Protein AF-A0A2V6PIQ7-F1 (afdb_monomer_lite)

Radius of gyration: 27.8 Å; chains: 1; bounding box: 63×60×50 Å

Sequence (95 aa):
MDDQSHIVAAEAAVTAALEPPRRRFFSRQRKAQPPALPYCENCGAPMAGPFCAQCGQHAVDYRRSFRHVIVDILDSFLNWDSKFFATIGWLIARP

Structure (mmCIF, N/CA/C/O backbone):
data_AF-A0A2V6PIQ7-F1
#
_entry.id   AF-A0A2V6PIQ7-F1
#
loop_
_atom_site.group_PDB
_atom_site.id
_atom_site.type_symbol
_atom_site.label_atom_id
_atom_site.label_alt_id
_atom_site.label_comp_id
_atom_site.label_asym_id
_atom_site.label_entity_id
_atom_site.label_seq_id
_atom_site.pdbx_PDB_ins_code
_atom_site.Cartn_x
_atom_site.Cartn_y
_atom_site.Cartn_z
_atom_site.occupancy
_atom_site.B_iso_or_equiv
_atom_site.auth_seq_id
_atom_site.auth_comp_id
_atom_site.auth_asym_id
_atom_site.auth_atom_id
_atom_site.pdbx_PDB_model_num
ATOM 1 N N . MET A 1 1 ? 41.602 48.994 10.034 1.00 57.75 1 MET A N 1
ATOM 2 C CA . ME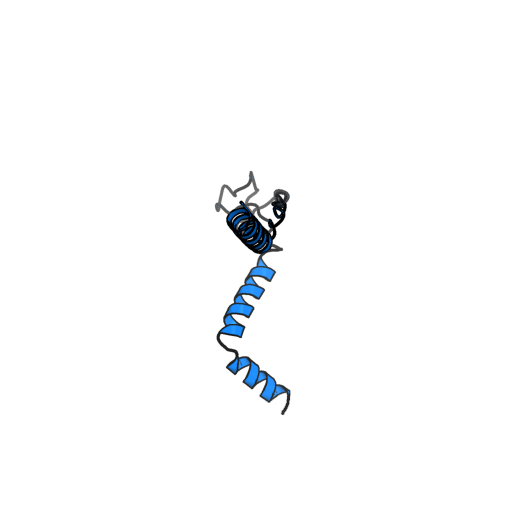T A 1 1 ? 41.236 47.768 10.778 1.00 57.75 1 MET A CA 1
ATOM 3 C C . MET A 1 1 ? 40.348 46.907 9.877 1.00 57.75 1 MET A C 1
ATOM 5 O O . MET A 1 1 ? 39.192 46.665 10.201 1.00 57.75 1 MET A O 1
ATOM 9 N N . ASP A 1 2 ? 40.870 46.493 8.719 1.00 63.31 2 ASP A N 1
ATOM 10 C CA . ASP A 1 2 ? 40.007 46.274 7.542 1.00 63.31 2 ASP A CA 1
ATOM 11 C C . ASP A 1 2 ? 40.113 44.848 6.978 1.00 63.31 2 ASP A C 1
ATOM 13 O O . ASP A 1 2 ? 39.192 44.365 6.338 1.00 63.31 2 ASP A O 1
ATOM 17 N N . ASP A 1 3 ? 41.185 44.118 7.283 1.00 65.94 3 ASP A N 1
ATOM 18 C CA . ASP A 1 3 ? 41.392 42.762 6.758 1.00 65.94 3 ASP A CA 1
ATOM 19 C C . ASP A 1 3 ? 40.455 41.731 7.423 1.00 65.94 3 ASP A C 1
ATOM 21 O O . ASP A 1 3 ? 39.758 40.967 6.758 1.00 65.94 3 ASP A O 1
ATOM 25 N N . GLN A 1 4 ? 40.321 41.799 8.754 1.00 71.56 4 GLN A N 1
ATOM 26 C CA . GLN A 1 4 ? 39.459 40.897 9.5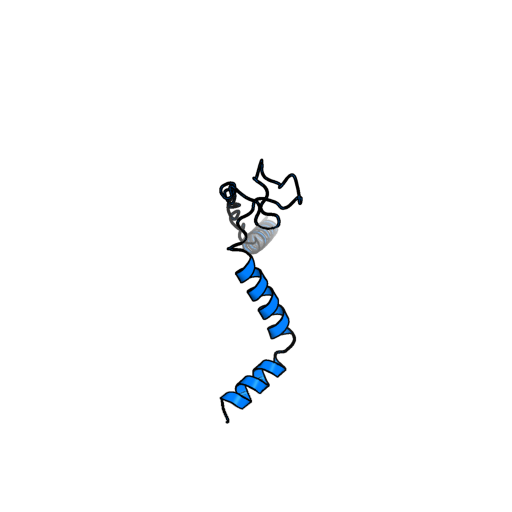24 1.00 71.56 4 GLN A CA 1
ATOM 27 C C . GLN A 1 4 ? 37.971 41.043 9.153 1.00 71.56 4 GLN A C 1
ATOM 29 O O . GLN A 1 4 ? 37.236 40.057 9.155 1.00 71.56 4 GLN A O 1
ATOM 34 N N . SER A 1 5 ? 37.506 42.255 8.827 1.00 72.62 5 SER A N 1
ATOM 35 C CA . SER A 1 5 ? 36.104 42.493 8.455 1.00 72.62 5 SER A CA 1
ATOM 36 C C . SER A 1 5 ? 35.781 41.955 7.060 1.00 72.62 5 SER A C 1
ATOM 38 O O . SER A 1 5 ? 34.687 41.425 6.856 1.00 72.62 5 SER A O 1
ATOM 40 N N . HIS A 1 6 ? 36.734 42.014 6.125 1.00 69.62 6 HIS A N 1
ATOM 41 C CA . HIS A 1 6 ? 36.592 41.407 4.802 1.00 69.62 6 HIS A CA 1
ATOM 42 C C . HIS A 1 6 ? 36.561 39.876 4.862 1.00 69.62 6 HIS A C 1
ATOM 44 O O . HIS A 1 6 ? 35.748 39.264 4.167 1.00 69.62 6 HIS A O 1
ATOM 50 N N . ILE A 1 7 ? 37.372 39.264 5.731 1.00 72.94 7 ILE A N 1
ATOM 51 C CA . ILE A 1 7 ? 37.371 37.807 5.932 1.00 72.94 7 ILE A CA 1
ATOM 52 C C . ILE A 1 7 ? 36.027 37.349 6.517 1.00 72.94 7 ILE A C 1
ATOM 54 O O . ILE A 1 7 ? 35.388 36.459 5.959 1.00 72.94 7 ILE A O 1
ATOM 58 N N . VAL A 1 8 ? 35.526 38.024 7.558 1.00 77.38 8 VAL A N 1
ATOM 59 C CA . VAL A 1 8 ? 34.227 37.692 8.176 1.00 77.38 8 VAL A CA 1
ATOM 60 C C . VAL A 1 8 ? 33.065 37.860 7.187 1.00 77.38 8 VAL A C 1
ATOM 62 O O . VAL A 1 8 ? 32.142 37.044 7.166 1.00 77.38 8 VAL A O 1
ATOM 65 N N . ALA A 1 9 ? 33.105 38.884 6.329 1.00 74.81 9 ALA A N 1
ATOM 66 C CA . ALA A 1 9 ? 32.088 39.086 5.298 1.00 74.81 9 ALA A CA 1
ATOM 67 C C . ALA A 1 9 ? 32.117 37.986 4.220 1.00 74.81 9 ALA A C 1
ATOM 69 O O . ALA A 1 9 ? 31.060 37.527 3.780 1.00 74.81 9 ALA A O 1
ATOM 70 N N . ALA A 1 10 ? 33.310 37.537 3.818 1.00 76.44 10 ALA A N 1
ATOM 71 C CA . ALA A 1 10 ? 33.468 36.446 2.860 1.00 76.44 10 ALA A CA 1
ATOM 72 C C . ALA A 1 10 ? 32.957 35.113 3.432 1.00 76.44 10 ALA A C 1
ATOM 74 O O . ALA A 1 10 ? 32.219 34.393 2.758 1.00 76.44 10 ALA A O 1
ATOM 75 N N . GLU A 1 11 ? 33.270 34.811 4.692 1.00 74.88 11 GLU A N 1
ATOM 76 C CA . GLU A 1 11 ? 32.803 33.595 5.368 1.00 74.88 11 GLU A CA 1
ATOM 77 C C . GLU A 1 11 ? 31.280 33.588 5.570 1.00 74.88 11 GLU A C 1
ATOM 79 O O . GLU A 1 11 ? 30.620 32.567 5.340 1.00 74.88 11 GLU A O 1
ATOM 84 N N . ALA A 1 12 ? 30.687 34.736 5.913 1.00 78.62 12 ALA A N 1
ATOM 85 C CA . ALA A 1 12 ? 29.236 34.882 6.005 1.00 78.62 12 ALA A CA 1
ATOM 86 C C . ALA A 1 12 ? 28.548 34.669 4.643 1.00 78.62 12 ALA A C 1
ATOM 88 O O . ALA A 1 12 ? 27.508 34.010 4.571 1.00 78.62 12 ALA A O 1
ATOM 89 N N . ALA A 1 13 ? 29.147 35.164 3.554 1.00 75.62 13 ALA A N 1
ATOM 90 C CA . ALA A 1 13 ? 28.623 34.980 2.202 1.00 75.62 13 ALA A CA 1
ATOM 91 C C . ALA A 1 13 ? 28.691 33.514 1.739 1.00 75.62 13 ALA A C 1
ATOM 93 O O . ALA A 1 13 ? 27.726 33.010 1.161 1.00 75.62 13 ALA A O 1
ATOM 94 N N . VAL A 1 14 ? 29.787 32.805 2.036 1.00 78.19 14 VAL A N 1
ATOM 95 C CA . VAL A 1 14 ? 29.921 31.365 1.740 1.00 78.19 14 VAL A CA 1
ATOM 96 C C . VAL A 1 14 ? 28.905 30.549 2.541 1.00 78.19 14 VAL A C 1
ATOM 98 O O . VAL A 1 14 ? 28.267 29.649 1.994 1.00 78.19 14 VAL A O 1
ATOM 101 N N . THR A 1 15 ? 28.692 30.901 3.810 1.00 77.25 15 THR A N 1
ATOM 102 C CA . THR A 1 15 ? 27.713 30.227 4.676 1.00 77.25 15 THR A CA 1
ATOM 103 C C . THR A 1 15 ? 26.283 30.417 4.165 1.00 77.25 15 THR A C 1
ATOM 105 O O . THR A 1 15 ? 25.528 29.450 4.109 1.00 77.25 15 THR A O 1
ATOM 108 N N . ALA A 1 16 ? 25.927 31.625 3.715 1.00 72.06 16 ALA A N 1
ATOM 109 C CA . ALA A 1 16 ? 24.617 31.907 3.124 1.00 72.06 16 ALA A CA 1
ATOM 110 C C . ALA A 1 16 ? 24.410 31.197 1.772 1.00 72.06 16 ALA A C 1
ATOM 112 O O . ALA A 1 16 ? 23.313 30.727 1.476 1.00 72.06 16 ALA A O 1
ATOM 113 N N . ALA A 1 17 ? 25.459 31.075 0.952 1.00 73.44 17 ALA A N 1
ATOM 114 C CA . ALA A 1 17 ? 25.387 30.384 -0.339 1.00 73.44 17 ALA A CA 1
ATOM 115 C C . ALA A 1 17 ? 25.238 28.858 -0.202 1.00 73.44 17 ALA A C 1
ATOM 117 O O . ALA A 1 17 ? 24.671 28.212 -1.084 1.00 73.44 17 ALA A O 1
ATOM 118 N N . LEU A 1 18 ? 25.734 28.284 0.898 1.00 72.81 18 LEU A N 1
ATOM 119 C CA . LEU A 1 18 ? 25.609 26.859 1.206 1.00 72.81 18 LEU A CA 1
ATOM 120 C C . LEU A 1 18 ? 24.320 26.509 1.962 1.00 72.81 18 LEU A C 1
ATOM 122 O O . LEU A 1 18 ? 24.103 25.327 2.243 1.00 72.81 18 LEU A O 1
ATOM 126 N N . GLU A 1 19 ? 23.451 27.477 2.281 1.00 61.97 19 GLU A N 1
ATOM 127 C CA . GLU A 1 19 ? 22.170 27.157 2.908 1.00 61.97 19 GLU A CA 1
ATOM 128 C C . GLU A 1 19 ? 21.322 26.299 1.951 1.00 61.97 19 GLU A C 1
ATOM 130 O O . GLU A 1 19 ? 20.939 26.754 0.866 1.00 61.97 19 GLU A O 1
ATOM 135 N N . PRO A 1 20 ? 20.995 25.044 2.320 1.00 64.25 20 PRO A N 1
ATOM 136 C CA . PRO A 1 20 ? 20.137 24.217 1.494 1.00 64.25 20 PRO A CA 1
ATOM 137 C C . PRO A 1 20 ? 18.770 24.899 1.396 1.00 64.25 20 PRO A C 1
ATOM 139 O O . PRO A 1 20 ? 18.292 25.458 2.392 1.00 64.25 20 PRO A O 1
ATOM 142 N N . PRO A 1 21 ? 18.092 24.841 0.235 1.00 64.38 21 PRO A N 1
ATOM 143 C CA . PRO A 1 21 ? 16.765 25.416 0.110 1.00 64.38 21 PRO A CA 1
ATOM 144 C C . PRO A 1 21 ? 15.899 24.826 1.219 1.00 64.38 21 PRO A C 1
ATOM 146 O O . PRO A 1 21 ? 15.719 23.605 1.282 1.00 64.38 21 PRO A O 1
ATOM 149 N N . ARG A 1 22 ? 15.392 25.690 2.113 1.00 63.31 22 ARG A N 1
ATOM 150 C CA . ARG A 1 22 ? 14.386 25.333 3.117 1.00 63.31 22 ARG A CA 1
ATOM 151 C C . ARG A 1 22 ? 13.235 24.694 2.355 1.00 63.31 22 ARG A C 1
ATOM 153 O O . ARG A 1 22 ? 12.399 25.398 1.788 1.00 63.31 22 ARG A O 1
ATOM 160 N N . ARG A 1 23 ? 13.239 23.357 2.279 1.00 62.69 23 ARG A N 1
ATOM 161 C CA . ARG A 1 23 ? 12.201 22.569 1.620 1.00 62.69 23 ARG A CA 1
ATOM 162 C C . ARG A 1 23 ? 10.907 22.996 2.281 1.00 62.69 23 ARG A C 1
ATOM 164 O O . ARG A 1 23 ? 10.673 22.670 3.444 1.00 62.69 23 ARG A O 1
ATOM 171 N N . ARG A 1 24 ? 10.119 23.795 1.552 1.00 61.12 24 ARG A N 1
ATOM 172 C CA . ARG A 1 24 ? 8.766 24.175 1.944 1.00 61.12 24 ARG A CA 1
ATOM 173 C C . ARG A 1 24 ? 8.110 22.897 2.419 1.00 61.12 24 ARG A C 1
ATOM 175 O O . ARG A 1 24 ? 8.067 21.930 1.659 1.00 61.12 24 ARG A O 1
ATOM 182 N N . PHE A 1 25 ? 7.714 22.900 3.690 1.00 58.78 25 PHE A N 1
ATOM 183 C CA . PHE A 1 25 ? 6.956 21.839 4.325 1.00 58.78 25 PHE A CA 1
ATOM 184 C C . PHE A 1 25 ? 5.943 21.342 3.306 1.00 58.78 25 PHE A C 1
ATOM 186 O O . PHE A 1 25 ? 4.991 22.056 2.990 1.00 58.78 25 PHE A O 1
ATOM 193 N N . PHE A 1 26 ? 6.190 20.154 2.746 1.00 57.50 26 PHE A N 1
ATOM 194 C CA . PHE A 1 26 ? 5.171 19.441 2.007 1.00 57.50 26 PHE A CA 1
ATOM 195 C C . PHE A 1 26 ? 4.019 19.344 2.985 1.00 57.50 26 PHE A C 1
ATOM 197 O O . PHE A 1 26 ? 4.116 18.657 4.004 1.00 57.50 26 PHE A O 1
ATOM 204 N N . SER A 1 27 ? 2.986 20.144 2.725 1.00 62.41 27 SER A N 1
ATOM 205 C CA . SER A 1 27 ? 1.746 20.139 3.469 1.00 62.41 27 SER A CA 1
ATOM 206 C C . SER A 1 27 ? 1.345 18.681 3.557 1.00 62.41 27 SER A C 1
ATOM 208 O O . SER A 1 27 ? 1.047 18.061 2.533 1.00 62.41 27 SER A O 1
ATOM 210 N N . ARG A 1 28 ? 1.458 18.114 4.757 1.00 59.53 28 ARG A N 1
ATOM 211 C CA . ARG A 1 28 ? 1.117 16.730 5.048 1.00 59.53 28 ARG A CA 1
ATOM 212 C C . ARG A 1 28 ? -0.363 16.619 4.717 1.00 59.53 28 ARG A C 1
ATOM 214 O O . ARG A 1 28 ? -1.200 17.015 5.523 1.00 59.53 28 ARG A O 1
ATOM 221 N N . GLN A 1 29 ? -0.674 16.212 3.486 1.00 63.28 29 GLN A N 1
ATOM 222 C CA . GLN A 1 29 ? -2.038 16.011 3.031 1.00 63.28 29 GLN A CA 1
ATOM 223 C C . GLN A 1 29 ? -2.615 14.969 3.979 1.00 63.28 29 GLN A C 1
ATOM 225 O O . GLN A 1 29 ? -2.270 13.789 3.907 1.00 63.28 29 GLN A O 1
ATOM 230 N N . ARG A 1 30 ? -3.432 15.422 4.935 1.00 59.44 30 ARG A N 1
ATOM 231 C CA . ARG A 1 30 ? -4.253 14.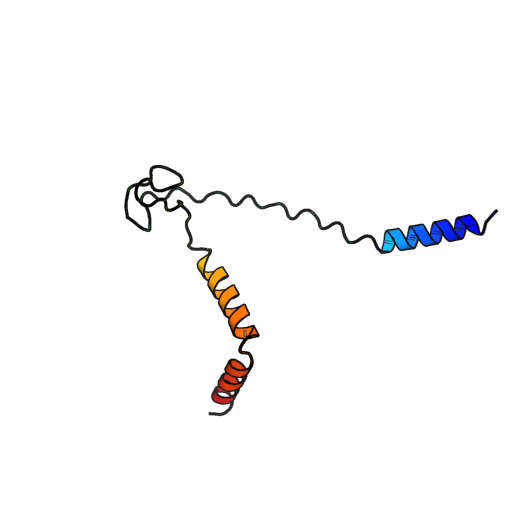545 5.758 1.00 59.44 30 ARG A CA 1
ATOM 232 C C . ARG A 1 30 ? -5.210 13.878 4.782 1.00 59.44 30 ARG A C 1
ATOM 234 O O . ARG A 1 30 ? -6.209 14.475 4.397 1.00 59.44 30 ARG A O 1
ATOM 241 N N . LYS A 1 31 ? -4.833 12.691 4.295 1.00 57.03 31 LYS A N 1
ATOM 242 C CA . LYS A 1 31 ? -5.708 11.846 3.484 1.00 57.03 31 LYS A CA 1
ATOM 243 C C . LYS A 1 31 ? -6.983 11.654 4.301 1.00 57.03 31 LYS A C 1
ATOM 245 O O . LYS A 1 31 ? -6.923 11.099 5.395 1.00 57.03 31 LYS A O 1
ATOM 250 N N . ALA A 1 32 ? -8.091 12.201 3.805 1.00 59.91 32 ALA A N 1
ATOM 251 C CA . ALA A 1 32 ? -9.404 12.001 4.392 1.00 59.91 32 ALA A CA 1
ATOM 252 C C . ALA A 1 32 ? -9.669 10.495 4.468 1.00 59.91 32 ALA A C 1
ATOM 254 O O . ALA A 1 32 ? -9.370 9.760 3.522 1.00 59.91 32 ALA A O 1
ATOM 255 N N . GLN A 1 33 ? -10.153 10.038 5.618 1.00 60.31 33 GLN A N 1
ATOM 256 C CA . GLN A 1 33 ? -10.445 8.629 5.831 1.00 60.31 33 GLN A CA 1
ATOM 257 C C . GLN A 1 33 ? -11.602 8.237 4.894 1.00 60.31 33 GLN A C 1
ATOM 259 O O . GLN A 1 33 ? -12.581 8.985 4.822 1.00 60.31 33 GLN A O 1
ATOM 264 N N . PRO A 1 34 ? -11.473 7.150 4.111 1.00 59.09 34 PRO A N 1
ATOM 265 C CA . PRO A 1 34 ? -12.517 6.739 3.181 1.00 59.09 34 PRO A CA 1
ATOM 266 C C . PRO A 1 34 ? -13.826 6.433 3.930 1.00 59.09 34 PRO A C 1
ATOM 268 O O . PRO A 1 34 ? -13.790 6.129 5.126 1.00 59.09 34 PRO A O 1
ATOM 271 N N . PRO A 1 35 ? -14.982 6.544 3.253 1.00 62.81 35 PRO A N 1
ATOM 272 C CA . PRO A 1 35 ? -16.275 6.256 3.863 1.00 62.81 35 PRO A CA 1
ATOM 273 C C . PRO A 1 35 ? -16.310 4.819 4.395 1.00 62.81 35 PRO A C 1
ATOM 275 O O . PRO A 1 35 ? -15.766 3.906 3.773 1.00 62.81 35 PRO A O 1
ATOM 278 N N . ALA A 1 36 ? -16.950 4.618 5.547 1.00 65.44 36 ALA A N 1
ATOM 279 C CA . ALA A 1 36 ? -17.114 3.293 6.129 1.00 65.44 36 ALA A CA 1
ATOM 280 C C . ALA A 1 36 ? -17.942 2.411 5.178 1.00 65.44 36 ALA A C 1
ATOM 282 O O . ALA A 1 36 ? -19.103 2.712 4.897 1.00 65.44 36 ALA A O 1
ATOM 283 N N . LEU A 1 37 ? -17.337 1.340 4.658 1.00 71.00 37 LEU A N 1
ATOM 284 C CA . LEU A 1 37 ? -18.044 0.346 3.848 1.00 71.00 37 LEU A CA 1
ATOM 285 C C . LEU A 1 37 ? -19.089 -0.375 4.726 1.00 71.00 37 LEU A C 1
ATOM 287 O O . LEU A 1 37 ? -18.799 -0.654 5.888 1.00 71.00 37 LEU A O 1
ATOM 291 N N . PRO A 1 38 ? -20.286 -0.707 4.206 1.00 78.75 38 PRO A N 1
ATOM 292 C CA . PRO A 1 38 ? -21.343 -1.351 4.998 1.00 78.75 38 PRO A CA 1
ATOM 293 C C . PRO A 1 38 ? -20.983 -2.779 5.442 1.00 78.75 38 PRO A C 1
ATOM 295 O O . PRO A 1 38 ? -21.444 -3.238 6.486 1.00 78.75 38 PRO A O 1
ATOM 298 N N . TYR A 1 39 ? -20.122 -3.463 4.682 1.00 84.31 39 TYR A N 1
ATOM 299 C CA . TYR A 1 39 ? -19.668 -4.828 4.946 1.00 84.31 39 TYR 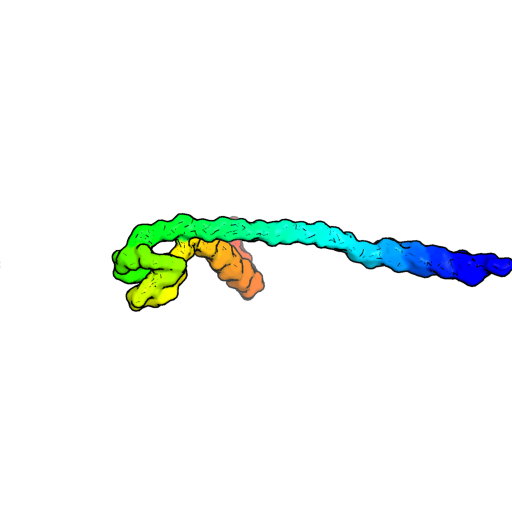A CA 1
ATOM 300 C C . TYR A 1 39 ? -18.144 -4.921 4.842 1.00 84.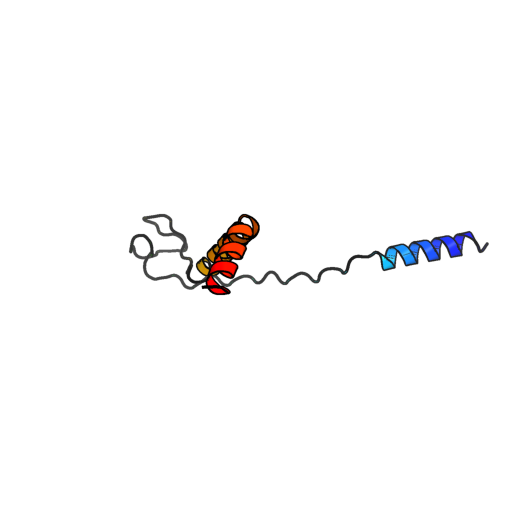31 39 TYR A C 1
ATOM 302 O O . TYR A 1 39 ? -17.510 -4.175 4.094 1.00 84.31 39 TYR A O 1
ATOM 310 N N . CYS A 1 40 ? -17.551 -5.840 5.601 1.00 86.38 40 CYS A N 1
ATOM 311 C CA . CYS A 1 40 ? -16.123 -6.136 5.544 1.00 86.38 40 CYS A CA 1
ATOM 312 C C . CYS A 1 40 ? -15.759 -6.889 4.250 1.00 86.38 40 CYS A C 1
ATOM 314 O O . CYS A 1 40 ? -16.390 -7.895 3.934 1.00 86.38 40 CYS A O 1
ATOM 316 N N . GLU A 1 41 ? -14.710 -6.460 3.539 1.00 82.00 41 GLU A N 1
ATOM 317 C CA . GLU A 1 41 ? -14.276 -7.108 2.287 1.00 82.00 41 GLU A CA 1
ATOM 318 C C . GLU A 1 41 ? -13.657 -8.504 2.483 1.00 82.00 41 GLU A C 1
ATOM 320 O O . GLU A 1 41 ? -13.688 -9.308 1.557 1.00 82.00 41 GLU A O 1
ATOM 325 N N . ASN A 1 42 ? -13.109 -8.820 3.662 1.00 81.75 42 ASN A N 1
ATOM 326 C CA . ASN A 1 42 ? -12.519 -10.135 3.937 1.00 81.75 42 ASN A CA 1
ATOM 327 C C . ASN A 1 42 ? -13.545 -11.175 4.420 1.00 81.75 42 ASN A C 1
ATOM 329 O O . ASN A 1 42 ? -13.474 -12.332 4.022 1.00 81.75 42 ASN A O 1
ATOM 333 N N . CYS A 1 43 ? -14.494 -10.794 5.287 1.00 87.31 43 CYS A N 1
ATOM 334 C CA . CYS A 1 43 ? -15.416 -11.755 5.919 1.00 87.31 43 CYS A CA 1
ATOM 335 C C . CYS A 1 43 ? -16.911 -11.484 5.696 1.00 87.31 43 CYS A C 1
ATOM 337 O O . CYS A 1 43 ? -17.737 -12.274 6.144 1.00 87.31 43 CYS A O 1
ATOM 339 N N . GLY A 1 44 ? -17.286 -10.376 5.054 1.00 85.25 44 GLY A N 1
ATOM 340 C CA . GLY A 1 44 ? -18.685 -10.038 4.763 1.00 85.25 44 GLY A CA 1
ATOM 341 C C . GLY A 1 44 ? -19.527 -9.593 5.966 1.00 85.25 44 GLY A C 1
ATOM 342 O O . GLY A 1 44 ? -20.687 -9.231 5.789 1.00 85.25 44 GLY A O 1
ATOM 343 N N . ALA A 1 45 ? -18.977 -9.581 7.185 1.00 86.56 45 ALA A N 1
ATOM 344 C CA . ALA A 1 45 ? -19.694 -9.123 8.375 1.00 86.56 45 ALA A CA 1
ATOM 345 C C . ALA A 1 45 ? -20.037 -7.618 8.297 1.00 86.56 45 ALA A C 1
ATOM 347 O O . ALA A 1 45 ? -19.256 -6.851 7.717 1.00 86.56 45 ALA A O 1
ATOM 348 N N . PRO A 1 46 ? -21.160 -7.170 8.897 1.00 85.94 46 PRO A N 1
ATOM 349 C CA . PRO A 1 46 ? -21.512 -5.754 8.944 1.00 85.94 46 PRO A CA 1
ATOM 350 C C . PRO A 1 46 ? -20.434 -4.967 9.694 1.00 85.94 46 PRO A C 1
ATOM 352 O O . PRO A 1 46 ? -19.972 -5.383 10.763 1.00 85.94 46 PRO A O 1
ATOM 355 N N . MET A 1 47 ? -20.006 -3.835 9.135 1.00 80.00 47 MET A N 1
ATOM 356 C CA . MET A 1 47 ? -18.995 -3.007 9.789 1.00 80.00 47 MET A CA 1
ATOM 357 C C . MET A 1 47 ? -19.612 -2.113 10.860 1.00 80.00 47 MET A C 1
ATOM 359 O O . MET A 1 47 ? -20.560 -1.377 10.613 1.00 80.00 47 MET A O 1
ATOM 363 N N . ALA A 1 48 ? -19.023 -2.167 12.054 1.00 77.38 48 ALA A N 1
ATOM 364 C CA . ALA A 1 48 ? -19.446 -1.399 13.224 1.00 77.38 48 ALA A CA 1
ATOM 365 C C . ALA A 1 48 ? -18.469 -0.260 13.584 1.00 77.38 48 ALA A C 1
ATOM 367 O O . ALA A 1 48 ? -18.627 0.385 14.618 1.00 77.38 48 ALA A O 1
ATOM 368 N N . GLY A 1 49 ? -17.435 -0.016 12.769 1.00 77.44 49 GLY A N 1
ATOM 369 C CA . GLY A 1 49 ? -16.391 0.964 13.064 1.00 77.44 49 GLY A CA 1
ATOM 370 C C . GLY A 1 49 ? -15.193 0.880 12.108 1.00 77.44 49 GLY A C 1
ATOM 371 O O . GLY A 1 49 ? -15.306 0.285 11.037 1.00 77.44 49 GLY A O 1
ATOM 372 N N . PRO A 1 50 ? -14.034 1.458 12.480 1.00 78.88 50 PRO A N 1
ATOM 373 C CA . PRO A 1 50 ? -12.832 1.455 11.643 1.00 78.88 50 PRO A CA 1
ATOM 374 C C . PRO A 1 50 ? -12.195 0.068 11.501 1.00 78.88 50 PRO A C 1
ATOM 376 O O . PRO A 1 50 ? -11.436 -0.147 10.565 1.00 78.88 50 PRO A O 1
ATOM 379 N N . PHE A 1 51 ? -12.496 -0.874 12.394 1.00 81.81 51 PHE A N 1
ATOM 380 C CA . PHE A 1 51 ? -12.042 -2.260 12.314 1.00 81.81 51 PHE A CA 1
ATOM 381 C C . PHE A 1 51 ? -13.237 -3.210 12.366 1.00 81.81 51 PHE A C 1
ATOM 383 O O . PHE A 1 51 ? -14.220 -2.957 13.067 1.00 81.81 51 PHE A O 1
ATOM 390 N N . CYS A 1 52 ? -13.143 -4.327 11.649 1.00 87.38 52 CYS A N 1
ATOM 391 C CA . CYS A 1 52 ? -14.136 -5.389 11.715 1.00 87.38 52 CYS A CA 1
ATOM 392 C C . CYS A 1 52 ? -14.038 -6.149 13.050 1.00 87.38 52 CYS A C 1
ATOM 394 O O . CYS A 1 52 ? -12.981 -6.681 13.382 1.00 87.38 52 CYS A O 1
ATOM 396 N N . ALA A 1 53 ? -15.154 -6.281 13.772 1.00 86.25 53 ALA A N 1
ATOM 397 C CA . ALA A 1 53 ? -15.224 -7.029 15.033 1.00 86.25 53 ALA A CA 1
ATOM 398 C C . ALA A 1 53 ? -15.058 -8.556 14.872 1.00 86.25 53 ALA A C 1
ATOM 400 O O . ALA A 1 53 ? -14.830 -9.250 15.856 1.00 86.25 53 ALA A O 1
ATOM 401 N N . GLN A 1 54 ? -15.194 -9.083 13.650 1.00 86.88 54 GLN A N 1
ATOM 402 C CA . GLN A 1 54 ? -15.080 -10.517 13.362 1.00 86.88 54 GLN A CA 1
ATOM 403 C C . GLN A 1 54 ? -13.665 -10.919 12.923 1.00 86.88 54 GLN A C 1
ATOM 405 O O . GLN A 1 54 ? -13.135 -11.907 13.414 1.00 86.88 54 GLN A O 1
ATOM 410 N N . CYS A 1 55 ? -13.046 -10.172 12.000 1.00 87.50 55 CYS A N 1
ATOM 411 C CA . CYS A 1 55 ? -11.755 -10.546 11.401 1.00 87.50 55 CYS A CA 1
ATOM 412 C C . CYS A 1 55 ? -10.617 -9.545 11.664 1.00 87.50 55 CYS A C 1
ATOM 414 O O . CYS A 1 55 ? -9.482 -9.801 11.271 1.00 87.50 55 CYS A O 1
ATOM 416 N N . GLY A 1 56 ? -10.904 -8.392 12.277 1.00 83.25 56 GLY A N 1
ATOM 417 C CA . GLY A 1 56 ? -9.906 -7.364 12.582 1.00 83.25 56 GLY A CA 1
ATOM 418 C C . GLY A 1 56 ? -9.434 -6.519 11.390 1.00 83.25 56 GLY A C 1
ATOM 419 O O . GLY A 1 56 ? -8.564 -5.671 11.569 1.00 83.25 56 GLY A O 1
ATOM 420 N N . GLN A 1 57 ? -9.985 -6.699 10.181 1.00 82.31 57 GLN A N 1
ATOM 421 C CA . GLN A 1 57 ? -9.598 -5.889 9.017 1.00 82.31 57 GLN A CA 1
ATOM 422 C C . GLN A 1 57 ? -9.999 -4.419 9.207 1.00 82.31 57 GLN A C 1
ATOM 424 O O . GLN A 1 57 ? -11.122 -4.125 9.618 1.00 82.31 57 GLN A O 1
ATOM 429 N N . HIS A 1 58 ? -9.091 -3.497 8.871 1.00 81.12 58 HIS A N 1
ATOM 430 C CA . HIS A 1 58 ? -9.370 -2.062 8.880 1.00 81.12 58 HIS A CA 1
ATOM 431 C C . HIS A 1 58 ? -10.215 -1.655 7.659 1.00 81.12 58 HIS A C 1
ATOM 433 O O . HIS A 1 58 ? -9.964 -2.115 6.543 1.00 81.12 58 HIS A O 1
ATOM 439 N N . ALA A 1 59 ? -11.182 -0.765 7.869 1.00 70.44 59 ALA A N 1
ATOM 440 C CA . ALA A 1 59 ? -12.124 -0.226 6.892 1.00 70.44 59 ALA A CA 1
ATOM 441 C C . ALA A 1 59 ? -11.440 0.743 5.906 1.00 70.44 59 ALA A C 1
ATOM 443 O O . ALA A 1 59 ? -11.718 1.942 5.891 1.00 70.44 59 ALA A O 1
ATOM 444 N N . VAL A 1 60 ? -10.484 0.250 5.115 1.00 66.75 60 VAL A N 1
ATOM 445 C CA . VAL A 1 60 ? -9.790 1.037 4.085 1.00 66.75 60 VAL A CA 1
ATOM 446 C C . VAL A 1 60 ? -10.177 0.520 2.717 1.00 66.75 60 VAL A C 1
ATOM 448 O O . VAL A 1 60 ? -9.973 -0.649 2.415 1.00 66.75 60 VAL A O 1
ATOM 451 N N . ASP A 1 61 ? -10.648 1.419 1.864 1.00 62.50 61 ASP A N 1
ATOM 452 C CA . ASP A 1 61 ? -10.790 1.157 0.439 1.00 62.50 61 ASP A CA 1
ATOM 453 C C . ASP A 1 61 ? -9.382 1.050 -0.192 1.00 62.50 61 ASP A C 1
ATOM 455 O O . ASP A 1 61 ? -8.703 2.047 -0.470 1.00 62.50 61 ASP A O 1
ATOM 459 N N . TYR A 1 62 ? -8.880 -0.182 -0.330 1.00 56.94 62 TYR A N 1
ATOM 460 C CA . TYR A 1 62 ? -7.516 -0.489 -0.790 1.00 56.94 62 TYR A CA 1
ATOM 461 C C . TYR A 1 62 ? -7.311 -0.276 -2.300 1.00 56.94 62 TYR A C 1
ATOM 463 O O . TYR A 1 62 ? -6.196 -0.459 -2.806 1.00 56.94 62 TYR A O 1
ATOM 471 N N . ARG A 1 63 ? -8.341 0.166 -3.039 1.00 55.97 63 ARG A N 1
ATOM 472 C CA . ARG A 1 63 ? -8.332 0.297 -4.510 1.00 55.97 63 ARG A CA 1
ATOM 473 C C . ARG A 1 63 ? -7.246 1.231 -5.069 1.00 55.97 63 ARG A C 1
ATOM 475 O O . ARG A 1 63 ? -7.003 1.210 -6.274 1.00 55.97 63 ARG A O 1
ATOM 482 N N . ARG A 1 64 ? -6.533 2.006 -4.235 1.00 55.12 64 ARG A N 1
ATOM 483 C CA . ARG A 1 64 ? -5.355 2.809 -4.642 1.00 55.12 64 ARG A CA 1
ATOM 484 C C . ARG A 1 64 ? -3.979 2.247 -4.257 1.00 55.12 64 ARG A C 1
ATOM 486 O O . ARG A 1 64 ? -2.997 2.749 -4.797 1.00 55.12 64 ARG A O 1
ATOM 493 N N . SER A 1 65 ? -3.871 1.224 -3.406 1.00 59.31 65 SER A N 1
ATOM 494 C CA . SER A 1 65 ? -2.559 0.692 -2.982 1.00 59.31 65 SER A CA 1
ATOM 495 C C . SER A 1 65 ? -1.967 -0.337 -3.947 1.00 59.31 65 SER A C 1
ATOM 497 O O . SER A 1 65 ? -0.751 -0.383 -4.097 1.00 59.31 65 SER A O 1
ATOM 499 N N . PHE A 1 66 ? -2.792 -1.109 -4.665 1.00 63.16 66 PHE A N 1
ATOM 500 C CA . PHE A 1 66 ? -2.291 -2.177 -5.545 1.00 63.16 66 PHE A CA 1
ATOM 501 C C . PHE A 1 66 ? -1.363 -1.676 -6.657 1.00 63.16 66 PHE A C 1
ATOM 503 O O . PHE A 1 66 ? -0.338 -2.292 -6.918 1.00 63.16 66 PHE A O 1
ATOM 510 N N . ARG A 1 67 ? -1.672 -0.534 -7.287 1.00 64.31 67 ARG A N 1
ATOM 511 C CA . ARG A 1 67 ? -0.801 0.033 -8.332 1.00 64.31 67 ARG A CA 1
ATOM 512 C C . ARG A 1 67 ? 0.572 0.434 -7.803 1.00 64.31 67 ARG A C 1
ATOM 514 O O . ARG A 1 67 ? 1.548 0.246 -8.510 1.00 64.31 67 ARG A O 1
ATOM 521 N N . HIS A 1 68 ? 0.640 0.983 -6.592 1.00 65.06 68 HIS A N 1
ATOM 522 C CA . HIS A 1 68 ? 1.914 1.391 -6.000 1.00 65.06 68 HIS A CA 1
ATOM 523 C C . HIS A 1 68 ? 2.774 0.170 -5.669 1.00 65.06 68 HIS A C 1
ATOM 525 O O . HIS A 1 68 ? 3.935 0.125 -6.044 1.00 65.06 68 HIS A O 1
ATOM 531 N N . VAL A 1 69 ? 2.159 -0.865 -5.090 1.00 72.81 69 VAL A N 1
ATOM 532 C CA . VAL A 1 69 ? 2.840 -2.129 -4.782 1.00 72.81 69 VAL A CA 1
ATOM 533 C C . VAL A 1 69 ? 3.349 -2.816 -6.052 1.00 72.81 69 VAL A C 1
ATOM 535 O O . VAL A 1 69 ? 4.477 -3.288 -6.078 1.00 72.81 69 VAL A O 1
ATOM 538 N N . ILE A 1 70 ? 2.555 -2.836 -7.128 1.00 74.94 70 ILE A N 1
ATOM 539 C CA . ILE A 1 70 ? 2.990 -3.389 -8.420 1.00 74.94 70 ILE A CA 1
ATOM 540 C C . ILE A 1 70 ? 4.184 -2.602 -8.974 1.00 74.94 70 ILE A C 1
ATOM 542 O O . ILE A 1 70 ? 5.127 -3.216 -9.456 1.00 74.94 70 ILE A O 1
ATOM 546 N N . VAL A 1 71 ? 4.170 -1.268 -8.895 1.00 74.12 71 VAL A N 1
ATOM 547 C CA . VAL A 1 71 ? 5.282 -0.431 -9.374 1.00 74.12 71 VAL A CA 1
ATOM 548 C C . VAL A 1 71 ? 6.558 -0.670 -8.564 1.00 74.12 71 VAL A C 1
ATOM 550 O O . VAL A 1 71 ? 7.598 -0.868 -9.177 1.00 74.12 71 VAL A O 1
ATOM 553 N N . ASP A 1 72 ? 6.487 -0.737 -7.233 1.00 70.44 72 ASP A N 1
ATOM 554 C CA . ASP A 1 72 ? 7.662 -0.989 -6.379 1.00 70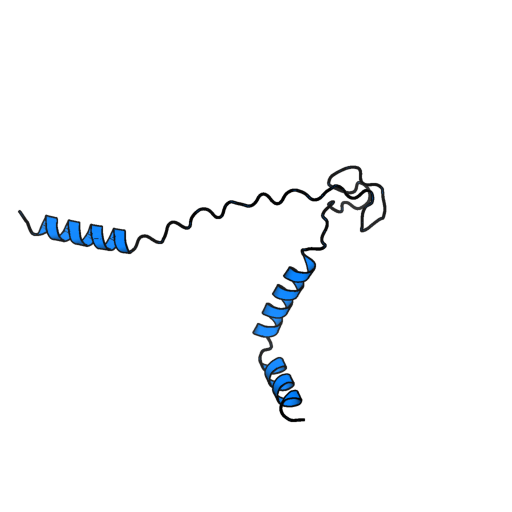.44 72 ASP A CA 1
ATOM 555 C C . ASP A 1 72 ? 8.262 -2.386 -6.604 1.00 70.44 72 ASP A C 1
ATOM 557 O O . ASP A 1 72 ? 9.485 -2.568 -6.600 1.00 70.44 72 ASP A O 1
ATOM 561 N N . ILE A 1 73 ? 7.395 -3.380 -6.832 1.00 78.50 73 ILE A N 1
ATOM 562 C CA . ILE A 1 73 ? 7.808 -4.728 -7.226 1.00 78.50 73 ILE A CA 1
ATOM 563 C C . ILE A 1 73 ? 8.498 -4.657 -8.588 1.00 78.50 73 ILE A C 1
ATOM 565 O O . ILE A 1 73 ? 9.637 -5.092 -8.709 1.00 78.50 73 ILE A O 1
ATOM 569 N N . LEU A 1 74 ? 7.863 -4.071 -9.606 1.00 75.00 74 LEU A N 1
ATOM 570 C CA . LEU A 1 74 ? 8.473 -3.959 -10.930 1.00 75.00 74 LEU A CA 1
ATOM 571 C C . LEU A 1 74 ? 9.820 -3.238 -10.874 1.00 75.00 74 LEU A C 1
ATOM 573 O O . LEU A 1 74 ? 10.757 -3.728 -11.482 1.00 75.00 74 LEU A O 1
ATOM 577 N N . ASP A 1 75 ? 9.943 -2.138 -10.134 1.00 70.00 75 ASP A N 1
ATOM 578 C CA . ASP A 1 75 ? 11.191 -1.377 -10.017 1.00 70.00 75 ASP A CA 1
ATOM 579 C C . ASP A 1 75 ? 12.317 -2.230 -9.411 1.00 70.00 75 ASP A C 1
ATOM 581 O O . ASP A 1 75 ? 13.389 -2.359 -10.000 1.00 70.00 75 ASP A O 1
ATOM 585 N N . SER A 1 76 ? 12.037 -2.938 -8.311 1.00 69.19 76 SER A N 1
ATOM 586 C CA . SER A 1 76 ? 13.011 -3.843 -7.682 1.00 69.19 76 SER A CA 1
ATOM 587 C C . SER A 1 76 ? 13.400 -5.015 -8.592 1.00 69.19 76 SER A C 1
ATOM 589 O O . SER A 1 76 ? 14.573 -5.375 -8.670 1.00 69.19 76 SER A O 1
ATOM 591 N N . PHE A 1 77 ? 12.436 -5.602 -9.307 1.00 73.50 77 PHE A N 1
ATOM 592 C CA . PHE A 1 77 ? 12.678 -6.721 -10.225 1.00 73.50 77 PHE A CA 1
ATOM 593 C C . PHE A 1 77 ? 13.403 -6.283 -11.510 1.00 73.50 77 PHE A C 1
ATOM 595 O O . PHE A 1 77 ? 14.305 -6.978 -11.968 1.00 73.50 77 PHE A O 1
ATOM 602 N N . LEU A 1 78 ? 13.061 -5.121 -12.072 1.00 71.31 78 LEU A N 1
ATOM 603 C CA . LEU A 1 78 ? 13.711 -4.529 -13.249 1.00 71.31 78 LEU A CA 1
ATOM 604 C C . LEU A 1 78 ? 15.163 -4.139 -12.955 1.00 71.31 78 LEU A C 1
ATOM 606 O O . LEU A 1 78 ? 16.040 -4.345 -13.793 1.00 71.31 78 LEU A O 1
ATOM 610 N N . ASN A 1 79 ? 15.417 -3.586 -11.767 1.00 67.00 79 ASN A N 1
ATOM 611 C CA . ASN A 1 79 ? 16.756 -3.198 -11.327 1.00 67.00 79 ASN A CA 1
ATOM 612 C C . ASN A 1 79 ? 17.640 -4.434 -11.079 1.00 67.00 79 ASN A C 1
ATOM 614 O O . ASN A 1 79 ? 18.821 -4.443 -11.424 1.00 67.00 79 ASN A O 1
ATOM 618 N N . TRP A 1 80 ? 17.050 -5.515 -10.559 1.00 64.25 80 TRP A N 1
ATOM 619 C CA . TRP A 1 80 ? 17.763 -6.769 -10.313 1.00 64.25 80 TRP A CA 1
ATOM 620 C C . TRP A 1 80 ? 18.005 -7.597 -11.585 1.00 64.25 80 TRP A C 1
ATOM 622 O O . TRP A 1 80 ? 19.055 -8.227 -11.704 1.00 64.25 80 TRP A O 1
ATOM 632 N N . ASP A 1 81 ? 17.091 -7.553 -12.562 1.00 67.06 81 ASP A N 1
ATOM 633 C CA . ASP A 1 81 ? 17.128 -8.412 -13.754 1.00 67.06 81 ASP A CA 1
ATOM 634 C C . ASP A 1 81 ? 17.128 -7.633 -15.085 1.00 67.06 81 ASP A C 1
ATOM 636 O O . ASP A 1 81 ? 16.425 -7.944 -16.052 1.00 67.06 81 ASP A O 1
ATOM 640 N N . SER A 1 82 ? 17.969 -6.598 -15.169 1.00 68.69 82 SER A N 1
ATOM 641 C CA . SER A 1 82 ? 18.189 -5.827 -16.407 1.00 68.69 82 SER A CA 1
ATOM 642 C C . SER A 1 82 ? 18.568 -6.706 -17.615 1.00 68.69 82 SER A C 1
ATOM 644 O O . SER A 1 82 ? 18.257 -6.376 -18.764 1.00 68.69 82 SER A O 1
ATOM 646 N N . LYS A 1 83 ? 19.200 -7.862 -17.367 1.00 69.56 83 LYS A N 1
ATOM 647 C CA . LYS A 1 83 ? 19.613 -8.830 -18.391 1.00 69.56 83 LYS A CA 1
ATOM 648 C C . LYS A 1 83 ? 18.423 -9.597 -18.984 1.00 69.56 83 LYS A C 1
ATOM 650 O O . LYS A 1 83 ? 18.426 -9.855 -20.192 1.00 69.56 83 LYS A O 1
ATOM 655 N N . PHE A 1 84 ? 17.397 -9.913 -18.191 1.00 72.94 84 PHE A N 1
ATOM 656 C CA . PHE A 1 84 ? 16.163 -10.545 -18.671 1.00 72.94 84 PHE A CA 1
ATOM 657 C C . PHE A 1 84 ? 15.420 -9.656 -19.673 1.00 72.94 84 PHE A C 1
ATOM 659 O O . PHE A 1 84 ? 15.088 -10.102 -20.774 1.00 72.94 84 PHE A O 1
ATOM 666 N N . PHE A 1 85 ? 15.267 -8.365 -19.368 1.00 72.94 85 PHE A N 1
ATOM 667 C CA . PHE A 1 85 ? 14.615 -7.417 -20.279 1.00 72.94 85 PHE A CA 1
ATOM 668 C C . PHE A 1 85 ? 15.453 -7.094 -21.517 1.00 72.94 85 PHE A C 1
ATOM 670 O O . PHE A 1 85 ? 14.893 -6.971 -22.606 1.00 72.94 85 PHE A O 1
ATOM 677 N N . ALA A 1 86 ? 16.783 -7.029 -21.397 1.00 74.00 86 ALA A N 1
ATOM 678 C CA . ALA A 1 86 ? 17.665 -6.893 -22.558 1.00 74.00 86 ALA A CA 1
ATOM 679 C C . ALA A 1 86 ? 17.518 -8.076 -23.533 1.00 74.00 86 ALA A C 1
ATOM 681 O O . ALA A 1 86 ? 17.530 -7.886 -24.749 1.00 74.00 86 ALA A O 1
ATOM 682 N N . THR A 1 87 ? 17.331 -9.285 -22.997 1.00 76.88 87 THR A N 1
ATOM 683 C CA . THR A 1 87 ? 17.151 -10.512 -23.787 1.00 76.88 87 THR A CA 1
ATOM 684 C C . THR A 1 87 ? 15.773 -10.559 -24.444 1.00 76.88 87 THR A C 1
ATOM 686 O O . THR A 1 87 ? 15.685 -10.820 -25.642 1.00 76.88 87 THR A O 1
ATOM 689 N N . ILE A 1 88 ? 14.704 -10.234 -23.706 1.00 81.38 88 ILE A N 1
ATOM 690 C CA . ILE A 1 88 ? 13.347 -10.102 -24.267 1.00 81.38 88 ILE A CA 1
ATOM 691 C C . ILE A 1 88 ? 13.315 -9.029 -25.359 1.00 81.38 88 ILE A C 1
ATOM 693 O O . ILE A 1 88 ? 12.761 -9.260 -26.430 1.00 81.38 88 ILE A O 1
ATOM 697 N N . GLY A 1 89 ? 13.952 -7.878 -25.127 1.00 79.19 89 GLY A N 1
ATOM 698 C CA . GLY A 1 89 ? 14.071 -6.818 -26.124 1.00 79.19 89 GLY A CA 1
ATOM 699 C C . GLY A 1 89 ? 14.784 -7.291 -27.391 1.00 79.19 89 GLY A C 1
ATOM 700 O O . GLY A 1 89 ? 14.316 -7.007 -28.489 1.00 79.19 89 GLY A O 1
ATOM 701 N N . TRP A 1 90 ? 15.862 -8.068 -27.253 1.00 77.62 90 TRP A N 1
ATOM 702 C CA . TRP A 1 90 ? 16.557 -8.675 -28.392 1.00 77.62 90 TRP A CA 1
ATOM 703 C C . TRP A 1 90 ? 15.676 -9.656 -29.171 1.00 77.62 90 TRP A C 1
ATOM 705 O O . TRP A 1 90 ? 15.667 -9.602 -30.398 1.00 77.62 90 TRP A O 1
ATOM 715 N N . LEU A 1 91 ? 14.908 -10.494 -28.470 1.00 78.88 91 LEU A N 1
ATOM 716 C CA . LEU A 1 91 ? 14.007 -11.476 -29.080 1.00 78.88 91 LEU A CA 1
ATOM 717 C C . LEU A 1 91 ? 12.843 -10.819 -29.841 1.00 78.88 91 LEU A C 1
ATOM 719 O O . LEU A 1 91 ? 12.404 -11.327 -30.864 1.00 78.88 91 LEU A O 1
ATOM 723 N N . ILE A 1 92 ? 12.339 -9.684 -29.345 1.00 82.06 92 ILE A N 1
ATOM 724 C CA . ILE A 1 92 ? 11.265 -8.921 -30.001 1.00 82.06 92 ILE A CA 1
ATOM 725 C C . ILE A 1 92 ? 11.813 -8.088 -31.170 1.00 82.06 92 ILE A C 1
ATOM 727 O O . ILE A 1 92 ? 11.150 -7.953 -32.196 1.00 82.06 92 ILE A O 1
ATOM 731 N N . ALA A 1 93 ? 13.010 -7.510 -31.027 1.00 86.19 93 ALA A N 1
ATOM 732 C CA . ALA A 1 93 ? 13.614 -6.646 -32.044 1.00 86.19 93 ALA A CA 1
ATOM 733 C C . ALA A 1 93 ? 14.225 -7.425 -33.220 1.00 86.19 93 ALA A C 1
ATOM 735 O O . ALA A 1 93 ? 14.365 -6.871 -34.313 1.00 86.19 93 ALA A O 1
ATOM 736 N N . ARG A 1 94 ? 14.604 -8.688 -33.004 1.00 62.31 94 ARG A N 1
ATOM 737 C CA . ARG A 1 94 ? 15.054 -9.616 -34.045 1.00 62.31 94 ARG A CA 1
ATOM 738 C C . ARG A 1 94 ? 14.358 -10.970 -33.865 1.00 62.31 94 ARG A C 1
ATOM 740 O O . ARG A 1 94 ? 14.942 -11.837 -33.215 1.00 62.31 94 ARG A O 1
ATOM 747 N N . PRO A 1 95 ? 13.127 -11.126 -34.386 1.00 55.72 95 PRO A N 1
ATOM 748 C CA . PRO A 1 95 ? 12.493 -12.437 -34.467 1.00 55.72 95 PRO A CA 1
ATOM 749 C C . PRO A 1 95 ? 13.311 -13.408 -35.328 1.00 55.72 95 PRO A C 1
ATOM 751 O O . PRO A 1 95 ? 13.985 -12.942 -36.281 1.00 55.72 95 PRO A O 1
#

pLDDT: mean 71.73, std 9.13, range [55.12, 87.5]

Secondary structure (DSSP, 8-state):
--HHHHHHHHHHHHHHHTPPP----------PPPPPPSB-TTT-PBP-SSB-TTT--B---GGGHHHHHHHHHHHHHHHH-HHHHHHHHHHHH--

Foldseek 3Di:
DPPVVVVVVVVVVVVVVPPDPPPPPPPPPPPPADDQDQADPPPRHGDPDQADPPPGDGRHPCVPVVVVVVVVVCVVVCVVPVVVVVVVCVVVVPD